Protein AF-A0A4Z1R5V5-F1 (afdb_monomer_lite)

Foldseek 3Di:
DDDDPPPPPPPPPPPDPDPVVLVVVLLVLLLVLLLLLLVLLVLLVVLLVCLVVVDPPDDSVVSLVSSVVSLVVSVVSLVVRDDDPLCVVLSVLSVQLSVLSVVLSVVSVVSDPVCSVVSLVSSVSSLVSSVVSCVSSVHPSDDCVPPPVCVPDPDPDDDPDDPPCPDD

pLDDT: mean 76.1, std 21.12, range [36.0, 96.25]

Organism: NCBI:txid1183413

Secondary structure (DSSP, 8-state):
-------------------HHHHHHHHHHHHHHHHHHHHHHHHHHHHHHHHHHT-TTS-HHHHHHHHHHHHHHHHHHHHTS---TTTHHHHHHHHHHHHHHHHHHHHHHHT-GGGHHHHHHHHHHHHHHHHHHHHHTTS-S---TTSS-TTT----------------

Radius of gyration: 21.52 Å; chains: 1; bounding box: 40×58×82 Å

Sequence (168 aa):
MTMPYGRVQRAYVCDEALDLDVYLTEISRLVSIVRRYGETLALLSFALMAFRSQSKRFSFAELLESATAISSACRSELSELKELVTTKHIRGHVSNIARPLAEARARFHRLDASAEKEILALLERAASELRLSSLLLQRPTFDTSACCAPAFFSSKEPPRGRILDLGT

Structure (mmCIF, N/CA/C/O backbone):
data_AF-A0A4Z1R5V5-F1
#
_entry.id   AF-A0A4Z1R5V5-F1
#
loop_
_atom_site.group_PDB
_atom_site.id
_atom_site.type_symbol
_atom_site.label_atom_id
_atom_site.label_alt_id
_atom_site.label_comp_id
_atom_site.label_asym_id
_atom_site.label_entity_id
_atom_site.label_seq_id
_atom_site.pdbx_PDB_ins_code
_atom_site.Cartn_x
_atom_site.Cartn_y
_atom_site.Cartn_z
_atom_site.occupancy
_atom_site.B_iso_or_equiv
_atom_site.auth_seq_id
_atom_site.auth_comp_id
_atom_site.auth_asym_id
_atom_site.auth_atom_id
_atom_site.pdbx_PDB_model_num
ATOM 1 N N . MET A 1 1 ? -5.316 20.156 -60.194 1.00 36.66 1 MET A N 1
ATOM 2 C CA . MET A 1 1 ? -5.440 20.341 -58.732 1.00 36.66 1 MET A CA 1
ATOM 3 C C . MET A 1 1 ? -5.155 19.005 -58.068 1.00 36.66 1 MET A C 1
ATOM 5 O O . MET A 1 1 ? -5.995 18.120 -58.111 1.00 36.66 1 MET A O 1
ATOM 9 N N . THR A 1 2 ? -3.946 18.829 -57.548 1.00 36.00 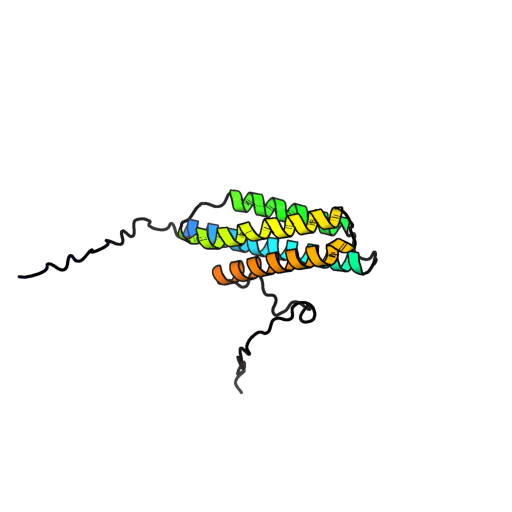2 THR A N 1
ATOM 10 C CA . THR A 1 2 ? -3.462 17.586 -56.932 1.00 36.00 2 THR A CA 1
ATOM 11 C C . THR A 1 2 ? -3.004 17.923 -55.517 1.00 36.00 2 THR A C 1
ATOM 13 O O . THR A 1 2 ? -2.054 18.678 -55.335 1.00 36.00 2 THR A O 1
ATOM 16 N N . MET A 1 3 ? -3.724 17.421 -54.514 1.00 36.34 3 MET A N 1
ATOM 17 C CA . MET A 1 3 ? -3.348 17.540 -53.101 1.00 36.34 3 MET A CA 1
ATOM 18 C C . MET A 1 3 ? -2.195 16.567 -52.805 1.00 36.34 3 MET A C 1
ATOM 20 O O . MET A 1 3 ? -2.347 15.376 -53.093 1.00 36.34 3 MET A O 1
ATOM 24 N N . PRO A 1 4 ? -1.066 16.997 -52.215 1.00 49.66 4 PRO A N 1
ATOM 25 C CA . PRO A 1 4 ? -0.074 16.060 -51.724 1.00 49.66 4 PRO A CA 1
ATOM 26 C C . PRO A 1 4 ? -0.522 15.544 -50.352 1.00 49.66 4 PRO A C 1
ATOM 28 O O . PRO A 1 4 ? -0.555 16.282 -49.368 1.00 49.66 4 PRO A O 1
ATOM 31 N N . TYR A 1 5 ? -0.850 14.255 -50.272 1.00 43.03 5 TYR A N 1
ATOM 32 C CA . TYR A 1 5 ? -0.914 13.550 -48.995 1.00 43.03 5 TYR A CA 1
ATOM 33 C C . TYR A 1 5 ? 0.508 13.450 -48.436 1.00 43.03 5 TYR A C 1
ATOM 35 O O . TYR A 1 5 ? 1.271 12.549 -48.788 1.00 43.03 5 TYR A O 1
ATOM 43 N N . GLY A 1 6 ? 0.875 14.402 -47.579 1.00 40.75 6 GLY A N 1
ATOM 44 C CA . GLY A 1 6 ? 2.074 14.314 -46.758 1.00 40.75 6 GLY A CA 1
ATOM 45 C C . GLY A 1 6 ? 1.960 13.100 -45.844 1.00 40.75 6 GLY A C 1
ATOM 46 O O . GLY A 1 6 ? 1.248 13.131 -44.841 1.00 40.75 6 GLY A O 1
ATOM 47 N N . ARG A 1 7 ? 2.653 12.011 -46.189 1.00 42.22 7 ARG A N 1
ATOM 48 C CA . ARG A 1 7 ? 2.911 10.927 -45.241 1.00 42.22 7 ARG A CA 1
ATOM 49 C C . ARG A 1 7 ? 3.800 11.504 -44.150 1.00 42.22 7 ARG A C 1
ATOM 51 O O . ARG A 1 7 ? 5.004 11.644 -44.341 1.00 42.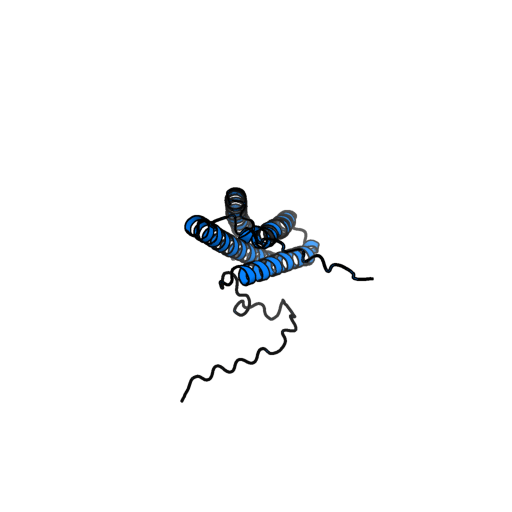22 7 ARG A O 1
ATOM 58 N N . VAL A 1 8 ? 3.212 11.827 -43.003 1.00 42.84 8 VAL A N 1
ATOM 59 C CA . VAL A 1 8 ? 3.976 12.004 -41.769 1.00 42.84 8 VAL A CA 1
ATOM 60 C C . VAL A 1 8 ? 4.448 10.614 -41.364 1.00 42.84 8 VAL A C 1
ATOM 62 O O . VAL A 1 8 ? 3.802 9.904 -40.597 1.00 42.84 8 VAL A O 1
ATOM 65 N N . GLN A 1 9 ? 5.563 10.192 -41.948 1.00 40.69 9 GLN A N 1
ATOM 66 C CA . GLN A 1 9 ? 6.318 9.047 -41.482 1.00 40.69 9 GLN A CA 1
ATOM 67 C C . GLN A 1 9 ? 6.933 9.474 -40.148 1.00 40.69 9 GLN A C 1
ATOM 69 O O . GLN A 1 9 ? 8.035 10.012 -40.099 1.00 40.69 9 GLN A O 1
ATOM 74 N N . ARG A 1 10 ? 6.171 9.324 -39.054 1.00 42.56 10 ARG A N 1
ATOM 75 C CA . ARG A 1 10 ? 6.744 9.363 -37.708 1.00 42.56 10 ARG A CA 1
ATOM 76 C C . ARG A 1 10 ? 7.723 8.203 -37.655 1.00 42.56 10 ARG A C 1
ATOM 78 O O . ARG A 1 10 ? 7.312 7.052 -37.527 1.00 42.56 10 ARG A O 1
ATOM 85 N N . ALA A 1 11 ? 9.001 8.511 -37.834 1.00 40.22 11 ALA A N 1
ATOM 86 C CA . ALA A 1 11 ? 10.070 7.614 -37.462 1.00 40.22 11 ALA A CA 1
ATOM 87 C C . ALA A 1 11 ? 9.852 7.285 -35.981 1.00 40.22 11 ALA A C 1
ATOM 89 O O . ALA A 1 11 ? 10.030 8.138 -35.113 1.00 40.22 11 ALA A O 1
ATOM 90 N N . TYR A 1 12 ? 9.373 6.074 -35.700 1.00 37.94 12 TYR A N 1
ATOM 91 C CA . TYR A 1 12 ? 9.537 5.480 -34.385 1.00 37.94 12 TYR A CA 1
ATOM 92 C C . TYR A 1 12 ? 11.034 5.232 -34.253 1.00 37.94 12 TYR A C 1
ATOM 94 O O . TYR A 1 12 ? 11.547 4.208 -34.697 1.00 37.94 12 TYR A O 1
ATOM 102 N N . VAL A 1 13 ? 11.748 6.230 -33.741 1.00 37.41 13 VAL A N 1
ATOM 103 C CA . VAL A 1 13 ? 13.119 6.030 -33.305 1.00 37.41 13 VAL A CA 1
ATOM 104 C C . VAL A 1 13 ? 13.008 5.181 -32.041 1.00 37.41 13 VAL A C 1
ATOM 106 O O . VAL A 1 13 ? 12.597 5.662 -30.987 1.00 37.41 13 VAL A O 1
ATOM 109 N N . CYS A 1 14 ? 13.263 3.881 -32.179 1.00 43.97 14 CYS A N 1
ATOM 110 C CA . CYS A 1 14 ? 13.544 2.987 -31.061 1.00 43.97 14 CYS A CA 1
ATOM 111 C C . CYS A 1 14 ? 14.910 3.384 -30.476 1.00 43.97 14 CYS A C 1
ATOM 113 O O . CYS A 1 14 ? 15.884 2.668 -30.668 1.00 43.97 14 CYS A O 1
ATOM 115 N N . ASP A 1 15 ? 14.997 4.552 -29.835 1.00 39.34 15 ASP A N 1
ATOM 116 C CA . ASP A 1 15 ? 16.277 5.124 -29.384 1.00 39.34 15 ASP A CA 1
ATOM 117 C C . ASP A 1 15 ? 16.633 4.819 -27.930 1.00 39.34 15 ASP A C 1
ATOM 119 O O . ASP A 1 15 ? 17.494 5.458 -27.338 1.00 39.34 15 ASP A O 1
ATOM 123 N N . GLU A 1 16 ? 16.026 3.793 -27.349 1.00 50.62 16 GLU A N 1
ATOM 124 C CA . GLU A 1 16 ? 16.530 3.218 -26.112 1.00 50.62 16 GLU A CA 1
ATOM 125 C C . GLU A 1 16 ? 16.576 1.712 -26.313 1.00 50.62 16 GLU A C 1
ATOM 127 O O . GLU A 1 16 ? 15.554 1.023 -26.275 1.00 50.62 16 GLU A O 1
ATOM 132 N N . ALA A 1 17 ? 17.780 1.189 -26.553 1.00 53.19 17 ALA A N 1
ATOM 133 C CA . ALA A 1 17 ? 18.073 -0.184 -26.190 1.00 53.19 17 ALA A CA 1
ATOM 134 C C . ALA A 1 17 ? 17.793 -0.281 -24.686 1.00 53.19 17 ALA A C 1
ATOM 136 O O . ALA A 1 17 ? 18.618 0.109 -23.863 1.00 53.19 17 ALA A O 1
ATOM 137 N N . LEU A 1 18 ? 16.566 -0.680 -24.344 1.00 62.50 18 LEU A N 1
ATOM 138 C CA . LEU A 1 18 ? 16.157 -0.924 -22.976 1.00 62.50 18 LEU A CA 1
ATOM 139 C C . LEU A 1 18 ? 17.159 -1.926 -22.416 1.00 62.50 18 LEU A C 1
ATOM 141 O O . LEU A 1 18 ? 17.207 -3.068 -22.876 1.00 62.50 18 LEU A O 1
ATOM 145 N N . ASP A 1 19 ? 17.967 -1.483 -21.460 1.00 79.75 19 ASP A N 1
ATOM 146 C CA . ASP A 1 19 ? 18.805 -2.383 -20.689 1.00 79.75 19 ASP A CA 1
ATOM 147 C C . ASP A 1 19 ? 17.857 -3.354 -19.975 1.00 79.75 19 ASP A C 1
ATOM 149 O O . ASP A 1 19 ? 17.133 -2.994 -19.038 1.00 79.75 19 ASP A O 1
ATOM 153 N N . LEU A 1 20 ? 17.777 -4.566 -20.528 1.00 80.69 20 LEU A N 1
ATOM 154 C CA . LEU A 1 20 ? 16.819 -5.578 -20.116 1.00 80.69 20 LEU A CA 1
ATOM 155 C C . LEU A 1 20 ? 17.053 -5.966 -18.655 1.00 80.69 20 LEU A C 1
ATOM 157 O O . LEU A 1 20 ? 16.083 -6.179 -17.929 1.00 80.69 20 LEU A O 1
ATOM 161 N N . ASP A 1 21 ? 18.308 -5.979 -18.207 1.00 86.12 21 ASP A N 1
ATOM 162 C CA . ASP A 1 21 ? 18.669 -6.313 -16.832 1.00 86.12 21 ASP A CA 1
ATOM 163 C C . ASP A 1 21 ? 18.206 -5.217 -15.872 1.00 86.12 21 ASP A C 1
ATOM 165 O O . ASP A 1 21 ? 17.617 -5.507 -14.823 1.00 86.12 21 ASP A O 1
ATOM 169 N N . VAL A 1 22 ? 18.374 -3.948 -16.255 1.00 87.50 22 VAL A N 1
ATOM 170 C CA . VAL A 1 22 ? 17.828 -2.815 -15.494 1.00 87.50 22 VAL A CA 1
ATOM 171 C C . VAL A 1 22 ? 16.303 -2.892 -15.436 1.00 87.50 22 VAL A C 1
ATOM 173 O O . VAL A 1 22 ? 15.729 -2.777 -14.354 1.00 87.50 22 VAL A O 1
ATOM 176 N N . TYR A 1 23 ? 15.631 -3.140 -16.560 1.00 86.12 23 TYR A N 1
ATOM 177 C CA . TYR A 1 23 ? 14.173 -3.262 -16.588 1.00 86.12 23 TYR A CA 1
ATOM 178 C C . TYR A 1 23 ? 13.663 -4.402 -15.695 1.00 86.12 23 TYR A C 1
ATOM 180 O O . TYR A 1 23 ? 12.766 -4.192 -14.874 1.00 86.12 23 TYR A O 1
ATOM 188 N N . LEU A 1 24 ? 14.241 -5.600 -15.812 1.00 88.31 24 LEU A N 1
ATOM 189 C CA . LEU A 1 24 ? 13.852 -6.762 -15.011 1.00 88.31 24 LEU A CA 1
ATOM 190 C C . LEU A 1 24 ? 14.110 -6.540 -13.516 1.00 88.31 24 LEU A C 1
ATOM 192 O O . LEU A 1 24 ? 13.298 -6.962 -12.684 1.00 88.31 24 LEU A O 1
ATOM 196 N N . THR A 1 25 ? 15.193 -5.839 -13.174 1.00 90.94 25 THR A N 1
ATOM 197 C CA . THR A 1 25 ? 15.503 -5.448 -11.793 1.00 90.94 25 THR A CA 1
ATOM 198 C C . THR A 1 25 ? 14.429 -4.514 -11.238 1.00 90.94 25 THR A C 1
ATOM 200 O O . THR A 1 25 ? 13.857 -4.788 -10.182 1.00 90.94 25 THR A O 1
ATOM 203 N N . GLU A 1 26 ? 14.078 -3.455 -11.967 1.00 91.00 26 GLU A N 1
ATOM 204 C CA . GLU A 1 26 ? 13.065 -2.486 -11.534 1.00 91.00 26 GLU A CA 1
ATOM 205 C C . GLU A 1 26 ? 11.668 -3.120 -11.418 1.00 91.00 26 GLU A C 1
ATOM 207 O O . GLU A 1 26 ? 10.946 -2.868 -10.451 1.00 91.00 26 GLU A O 1
ATOM 212 N N . ILE A 1 27 ? 11.299 -4.017 -12.341 1.00 91.25 27 ILE A N 1
ATOM 213 C CA . ILE A 1 27 ? 10.055 -4.797 -12.249 1.00 91.25 27 ILE A CA 1
ATOM 214 C C . ILE A 1 27 ? 10.053 -5.704 -11.015 1.00 91.25 27 ILE A C 1
ATOM 216 O O . ILE A 1 27 ? 9.046 -5.781 -10.309 1.00 91.25 27 ILE A O 1
ATOM 220 N N . SER A 1 28 ? 11.169 -6.370 -10.716 1.00 91.69 28 SER A N 1
ATOM 221 C CA . SER A 1 28 ? 11.278 -7.251 -9.547 1.00 91.69 28 SER A CA 1
ATOM 222 C C . SER A 1 28 ? 11.145 -6.475 -8.233 1.00 91.69 28 SER A C 1
ATOM 224 O O . SER A 1 28 ? 10.454 -6.923 -7.313 1.00 91.69 28 SER A O 1
ATOM 226 N N . ARG A 1 29 ? 11.728 -5.272 -8.161 1.00 94.81 29 ARG A N 1
ATOM 227 C CA . ARG A 1 29 ? 11.557 -4.359 -7.021 1.00 94.81 29 ARG A CA 1
ATOM 228 C C . ARG A 1 29 ? 10.105 -3.896 -6.888 1.00 94.81 29 ARG A C 1
ATOM 230 O O . ARG A 1 29 ? 9.533 -3.986 -5.805 1.00 94.81 29 ARG A O 1
ATOM 237 N N . LEU A 1 30 ? 9.449 -3.514 -7.988 1.00 93.69 30 LEU A N 1
ATOM 238 C CA . LEU A 1 30 ? 8.021 -3.163 -7.981 1.00 93.69 30 LEU A CA 1
ATOM 239 C C . LEU A 1 30 ? 7.133 -4.311 -7.488 1.00 93.69 30 LEU A C 1
ATOM 241 O O . LEU A 1 30 ? 6.238 -4.088 -6.675 1.00 93.69 30 LEU A O 1
ATOM 245 N N . VAL A 1 31 ? 7.404 -5.544 -7.922 1.00 93.75 31 VAL A N 1
ATOM 246 C CA . VAL A 1 31 ? 6.730 -6.754 -7.423 1.00 93.75 31 VAL A CA 1
ATOM 247 C C . VAL A 1 31 ? 6.892 -6.893 -5.907 1.00 93.75 31 VAL A C 1
ATOM 249 O O . VAL A 1 31 ? 5.910 -7.144 -5.206 1.00 93.75 31 VAL A O 1
ATOM 252 N N . SER A 1 32 ? 8.109 -6.701 -5.394 1.00 94.50 32 SER A N 1
ATOM 253 C CA . SER A 1 32 ? 8.404 -6.752 -3.958 1.00 94.50 32 SER A CA 1
ATOM 254 C C . SER A 1 32 ? 7.667 -5.662 -3.169 1.00 94.50 32 SER A C 1
ATOM 256 O O . SER A 1 32 ? 7.118 -5.925 -2.097 1.00 94.50 32 SER A O 1
ATOM 258 N N . ILE A 1 33 ? 7.617 -4.436 -3.697 1.00 95.81 33 ILE A N 1
ATOM 259 C CA . ILE A 1 33 ? 6.893 -3.314 -3.085 1.00 95.81 33 ILE A CA 1
ATOM 260 C C . ILE A 1 33 ? 5.387 -3.605 -3.031 1.00 95.81 33 ILE A C 1
ATOM 262 O O . ILE A 1 33 ? 4.768 -3.439 -1.983 1.00 95.81 33 ILE A O 1
ATOM 266 N N . VAL A 1 34 ? 4.791 -4.082 -4.131 1.00 94.94 34 VAL A N 1
ATOM 267 C CA . VAL A 1 34 ? 3.355 -4.408 -4.183 1.00 94.94 34 VAL A CA 1
ATOM 268 C C . VAL A 1 34 ? 2.993 -5.493 -3.168 1.00 94.94 34 VAL A C 1
ATOM 270 O O . VAL A 1 34 ? 1.995 -5.352 -2.464 1.00 94.94 34 VAL A O 1
ATOM 273 N N . ARG A 1 35 ? 3.821 -6.536 -3.029 1.00 94.19 35 ARG A N 1
ATOM 274 C CA . ARG A 1 35 ? 3.612 -7.592 -2.023 1.00 94.19 35 ARG A CA 1
ATOM 275 C C . ARG A 1 35 ? 3.617 -7.041 -0.598 1.00 94.19 35 ARG A C 1
ATOM 277 O O . ARG A 1 35 ? 2.669 -7.274 0.145 1.00 94.19 35 ARG A O 1
ATOM 284 N N . ARG A 1 36 ? 4.623 -6.238 -0.248 1.00 96.00 36 ARG A N 1
ATOM 285 C CA . ARG A 1 36 ? 4.739 -5.613 1.080 1.00 96.00 36 ARG A CA 1
ATOM 286 C C . ARG A 1 36 ? 3.625 -4.608 1.377 1.00 96.00 36 ARG A C 1
ATOM 288 O O . ARG A 1 36 ? 3.150 -4.513 2.510 1.00 96.00 36 ARG A O 1
ATOM 295 N N . TYR A 1 37 ? 3.137 -3.880 0.376 1.00 96.19 37 TYR A N 1
ATOM 296 C CA . TYR A 1 37 ? 1.925 -3.082 0.560 1.00 96.19 37 TYR A CA 1
ATOM 297 C C . TYR A 1 37 ? 0.677 -3.953 0.769 1.00 96.19 37 TYR A C 1
ATOM 299 O O . TYR A 1 37 ? -0.186 -3.576 1.560 1.00 96.19 37 TYR A O 1
ATOM 307 N N . GLY A 1 38 ? 0.595 -5.127 0.137 1.00 95.19 38 GLY A N 1
ATOM 308 C CA . GLY A 1 38 ? -0.426 -6.135 0.437 1.00 95.19 38 GLY A CA 1
ATOM 309 C C . GLY A 1 38 ? -0.363 -6.629 1.888 1.00 95.19 38 GLY A C 1
ATOM 310 O O . GLY A 1 38 ? -1.392 -6.695 2.556 1.00 95.19 38 GLY A O 1
ATOM 311 N N . GLU A 1 39 ? 0.837 -6.886 2.412 1.00 95.25 39 GLU A N 1
ATOM 312 C CA . GLU A 1 39 ? 1.049 -7.219 3.832 1.00 95.25 39 GLU A CA 1
ATOM 313 C C . GLU A 1 39 ? 0.598 -6.077 4.751 1.00 95.25 39 GLU A C 1
ATOM 315 O O . GLU A 1 39 ? -0.112 -6.299 5.730 1.00 95.25 39 GLU A O 1
ATOM 320 N N . THR A 1 40 ? 0.940 -4.835 4.401 1.00 96.25 40 THR A N 1
ATOM 321 C CA . THR A 1 40 ? 0.503 -3.643 5.142 1.00 96.25 40 THR A CA 1
ATOM 322 C C . THR A 1 40 ? -1.022 -3.538 5.179 1.00 96.25 40 THR A C 1
ATOM 324 O O . THR A 1 40 ? -1.595 -3.283 6.237 1.00 96.25 40 THR A O 1
ATOM 327 N N . LEU A 1 41 ? -1.691 -3.748 4.040 1.00 96.19 41 LEU A N 1
ATOM 328 C CA . LEU A 1 41 ? -3.149 -3.763 3.964 1.00 96.19 41 LEU A CA 1
ATOM 329 C C . LEU A 1 41 ? -3.728 -4.829 4.902 1.00 96.19 41 LEU A C 1
ATOM 331 O O . LEU A 1 41 ? -4.622 -4.516 5.683 1.00 96.19 41 LEU A O 1
ATOM 335 N N . ALA A 1 42 ? -3.188 -6.052 4.874 1.00 94.19 42 ALA A N 1
ATOM 336 C CA . ALA A 1 42 ? -3.640 -7.137 5.739 1.00 94.19 42 ALA A CA 1
ATOM 337 C C . ALA A 1 42 ? -3.494 -6.782 7.228 1.00 94.19 42 ALA A C 1
ATOM 339 O O . ALA A 1 42 ? -4.450 -6.937 7.987 1.00 94.19 42 ALA A O 1
ATOM 340 N N . LEU A 1 43 ? -2.345 -6.237 7.642 1.00 94.12 43 LEU A N 1
ATOM 341 C CA . LEU A 1 43 ? -2.112 -5.785 9.020 1.00 94.12 43 LEU A CA 1
ATOM 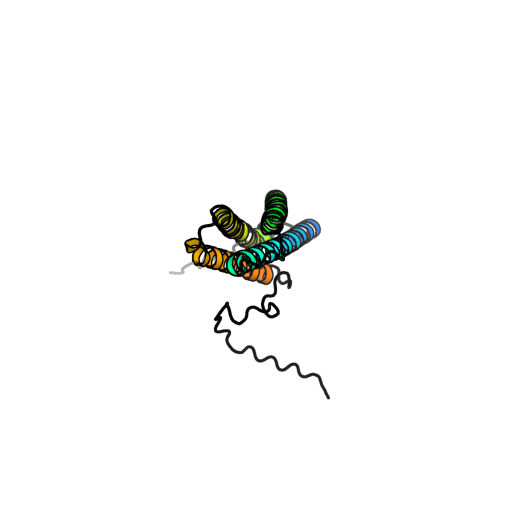342 C C . LEU A 1 43 ? -3.129 -4.726 9.461 1.00 94.12 43 LEU A C 1
ATOM 344 O O . LEU A 1 43 ? -3.677 -4.818 10.559 1.00 94.12 43 LEU A O 1
ATOM 348 N N . LEU A 1 44 ? -3.430 -3.748 8.602 1.00 93.12 44 LEU A N 1
ATOM 349 C CA . LEU A 1 44 ? -4.424 -2.715 8.900 1.00 93.12 44 LEU A CA 1
ATOM 350 C C . LEU A 1 44 ? -5.860 -3.264 8.910 1.00 93.12 44 LE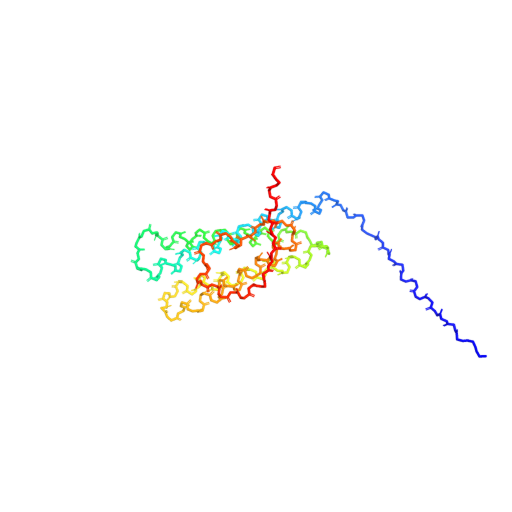U A C 1
ATOM 352 O O . LEU A 1 44 ? -6.675 -2.825 9.720 1.00 93.12 44 LEU A O 1
ATOM 356 N N . SER A 1 45 ? -6.177 -4.255 8.077 1.00 92.25 45 SER A N 1
ATOM 357 C CA . SER A 1 45 ? -7.453 -4.976 8.144 1.00 92.25 45 SER A CA 1
ATOM 358 C C . SER A 1 45 ? -7.585 -5.779 9.443 1.00 92.25 45 SER A C 1
ATOM 360 O O . SER A 1 45 ? -8.644 -5.751 10.072 1.00 92.25 45 SER A O 1
ATOM 362 N N . PHE A 1 46 ? -6.515 -6.439 9.902 1.00 90.88 46 PHE A N 1
ATOM 363 C CA . PHE A 1 46 ? -6.490 -7.088 11.217 1.00 90.88 46 PHE A CA 1
ATOM 364 C C . PHE A 1 46 ? -6.641 -6.073 12.352 1.00 90.88 46 PHE A C 1
ATOM 366 O O . PHE A 1 46 ? -7.401 -6.325 13.287 1.00 90.88 46 PHE A O 1
ATOM 373 N N . ALA A 1 47 ? -6.004 -4.905 12.244 1.00 90.06 47 ALA A N 1
ATOM 374 C CA . ALA A 1 47 ? -6.170 -3.820 13.205 1.00 90.06 47 ALA A CA 1
ATOM 375 C C . ALA A 1 47 ? -7.627 -3.329 13.259 1.00 90.06 47 ALA A C 1
ATOM 377 O O . ALA A 1 47 ? -8.156 -3.132 14.352 1.00 90.06 47 ALA A O 1
ATOM 378 N N . LEU A 1 48 ? -8.315 -3.223 12.113 1.00 89.44 48 LEU A N 1
ATOM 379 C CA . LEU A 1 48 ? -9.745 -2.892 12.057 1.00 89.44 48 LEU A CA 1
ATOM 380 C C . LEU A 1 48 ? -10.598 -3.932 12.791 1.00 89.44 48 LEU A C 1
ATOM 382 O O . LEU A 1 48 ? -11.478 -3.579 13.571 1.00 89.44 48 LEU A O 1
ATOM 386 N N . MET A 1 49 ? -10.328 -5.220 12.576 1.00 86.88 49 MET A N 1
ATOM 387 C CA . MET A 1 49 ? -11.053 -6.298 13.254 1.00 86.88 49 MET A CA 1
ATOM 388 C C . MET A 1 49 ? -10.785 -6.320 14.764 1.00 86.88 49 MET A C 1
ATOM 390 O O . MET A 1 49 ? -11.717 -6.502 15.552 1.00 86.88 49 MET A O 1
ATOM 394 N N . ALA A 1 50 ? -9.537 -6.102 15.186 1.00 84.44 50 ALA A N 1
ATOM 395 C CA . ALA A 1 50 ? -9.168 -5.998 16.597 1.00 84.44 50 ALA A CA 1
ATOM 396 C C . ALA A 1 50 ? -9.859 -4.800 17.270 1.00 84.44 50 ALA A C 1
ATOM 398 O O . ALA A 1 50 ? -10.425 -4.943 18.353 1.00 84.44 50 ALA A O 1
ATOM 399 N N . PHE A 1 51 ? -9.896 -3.653 16.585 1.00 81.12 51 PHE A N 1
ATOM 400 C CA . PHE A 1 51 ? -10.597 -2.452 17.035 1.00 81.12 51 PHE A CA 1
ATOM 401 C C . PHE A 1 51 ? -12.100 -2.706 17.245 1.00 81.12 51 PHE A C 1
ATOM 403 O O . PHE A 1 51 ? -12.644 -2.356 18.290 1.00 81.12 51 PHE A O 1
ATOM 410 N N . ARG A 1 52 ? -12.762 -3.393 16.303 1.00 81.31 52 ARG A N 1
ATOM 411 C CA . ARG A 1 52 ? -14.202 -3.714 16.382 1.00 81.31 52 ARG A CA 1
ATOM 412 C C . ARG A 1 52 ? -14.553 -4.724 17.469 1.00 81.31 52 ARG A C 1
ATOM 414 O O . ARG A 1 52 ? -15.602 -4.621 18.095 1.00 81.31 52 ARG A O 1
ATOM 421 N N . SER A 1 53 ? -13.714 -5.738 17.652 1.00 75.00 53 SER A N 1
ATOM 422 C CA . SER A 1 53 ? -14.030 -6.882 18.515 1.00 75.00 53 SER A CA 1
ATOM 423 C C . SER A 1 53 ? -13.725 -6.650 19.996 1.00 75.00 53 SER A C 1
ATOM 425 O O . SER A 1 53 ? -14.036 -7.525 20.801 1.00 75.00 53 SER A O 1
ATOM 427 N N . GLN A 1 54 ? -13.086 -5.526 20.362 1.00 65.69 54 GLN A N 1
ATOM 428 C CA . GLN A 1 54 ? -12.542 -5.267 21.712 1.00 65.69 54 GLN A CA 1
ATOM 429 C C . GLN A 1 54 ? -11.665 -6.427 22.245 1.00 65.69 54 GLN A C 1
ATOM 431 O O . GLN A 1 54 ? -11.394 -6.547 23.441 1.00 65.69 54 GLN A O 1
ATOM 436 N N . SER A 1 55 ? -11.222 -7.307 21.344 1.00 55.50 55 SER A N 1
ATOM 437 C CA . SER A 1 55 ? -10.541 -8.558 21.639 1.00 55.50 55 SER A CA 1
ATOM 438 C C . SER A 1 55 ? -9.049 -8.298 21.763 1.00 55.50 55 SER A C 1
ATOM 440 O O . SER A 1 55 ? -8.401 -7.845 20.823 1.00 55.50 55 SER A O 1
ATOM 442 N N . LYS A 1 56 ? -8.480 -8.639 22.922 1.00 52.25 56 LYS A N 1
ATOM 443 C CA . LYS A 1 56 ? -7.057 -8.445 23.244 1.00 52.25 56 LYS A CA 1
ATOM 444 C C . LYS A 1 56 ? -6.114 -9.489 22.622 1.00 52.25 56 LYS A C 1
ATOM 446 O O . LYS A 1 56 ? -4.967 -9.580 23.044 1.00 52.25 56 LYS A O 1
ATOM 451 N N . ARG A 1 57 ? -6.570 -10.326 21.678 1.00 55.66 57 ARG A N 1
ATOM 452 C CA . ARG A 1 57 ? -5.740 -11.430 21.143 1.00 55.66 57 ARG A CA 1
ATOM 453 C C . ARG A 1 57 ? -4.564 -10.971 20.276 1.00 55.66 57 ARG A C 1
ATOM 455 O O . ARG A 1 57 ? -3.615 -11.730 20.142 1.00 55.66 57 ARG A O 1
ATOM 462 N N . PHE A 1 58 ? -4.607 -9.752 19.741 1.00 59.34 58 PHE A N 1
ATOM 463 C CA . PHE A 1 58 ? -3.487 -9.127 19.040 1.00 59.34 58 PHE A CA 1
ATOM 464 C C . PHE A 1 58 ? -3.208 -7.760 19.655 1.00 59.34 58 PHE A C 1
ATOM 466 O O . PHE A 1 58 ? -4.146 -7.007 19.934 1.00 59.34 58 PHE A O 1
ATOM 473 N N . SER A 1 59 ? -1.933 -7.419 19.850 1.00 78.69 59 SER A N 1
ATOM 474 C CA . SER A 1 59 ? -1.563 -6.056 20.217 1.00 78.69 59 SER A CA 1
ATOM 475 C C . SER A 1 59 ? -1.838 -5.159 19.013 1.00 78.69 59 SER A C 1
ATOM 477 O O . SER A 1 59 ? -1.099 -5.140 18.031 1.00 78.69 59 SER A O 1
ATOM 479 N N . PHE A 1 60 ? -2.950 -4.428 19.067 1.00 85.44 60 PHE A N 1
ATOM 480 C CA . PHE A 1 60 ? -3.320 -3.434 18.059 1.00 85.44 60 PHE A CA 1
ATOM 481 C C . PHE A 1 60 ? -2.151 -2.485 17.744 1.00 85.44 60 PHE A C 1
ATOM 483 O O . PHE A 1 60 ? -1.922 -2.153 16.585 1.00 85.44 60 PHE A O 1
ATOM 490 N N . ALA A 1 61 ? -1.364 -2.118 18.761 1.00 86.31 61 ALA A N 1
ATOM 491 C CA . ALA A 1 61 ? -0.164 -1.305 18.600 1.00 86.31 61 ALA A CA 1
ATOM 492 C C . ALA A 1 61 ? 0.916 -1.994 17.743 1.00 86.31 61 ALA A C 1
ATOM 494 O O . ALA A 1 61 ? 1.432 -1.363 16.825 1.00 86.31 61 ALA A O 1
ATOM 495 N N . GLU A 1 62 ? 1.198 -3.283 17.969 1.00 89.75 62 GLU A N 1
ATOM 496 C CA . GLU A 1 62 ? 2.192 -4.045 17.188 1.00 89.75 62 GLU A CA 1
ATOM 497 C C . GLU A 1 62 ? 1.796 -4.156 15.708 1.00 89.75 62 GLU A C 1
ATOM 499 O O . GLU A 1 62 ? 2.650 -4.054 14.823 1.00 89.75 62 GLU A O 1
ATOM 504 N N . LEU A 1 63 ? 0.497 -4.311 15.418 1.00 91.50 63 LEU A N 1
ATOM 505 C CA . LEU A 1 63 ? -0.015 -4.329 14.043 1.00 91.50 63 LEU A CA 1
ATOM 506 C C . LEU A 1 63 ? 0.235 -2.989 13.336 1.00 91.50 63 LEU A C 1
ATOM 508 O O . LEU A 1 63 ? 0.697 -2.967 12.193 1.00 91.50 63 LEU A O 1
ATOM 512 N N . LEU A 1 64 ? -0.045 -1.867 14.010 1.00 91.69 64 LEU A N 1
ATOM 513 C CA . LEU A 1 64 ? 0.168 -0.529 13.448 1.00 91.69 64 LEU A CA 1
ATOM 514 C C . LEU A 1 64 ? 1.654 -0.186 13.293 1.00 91.69 64 LEU A C 1
ATOM 516 O O . LEU A 1 64 ? 2.036 0.449 12.305 1.00 91.69 64 LEU A O 1
ATOM 520 N N . GLU A 1 65 ? 2.492 -0.598 14.241 1.00 93.06 65 GLU A N 1
ATOM 521 C CA . GLU A 1 65 ? 3.941 -0.408 14.182 1.00 93.06 65 GLU A CA 1
ATOM 522 C C . GLU A 1 65 ? 4.549 -1.199 13.018 1.00 93.06 65 GLU A C 1
ATOM 524 O O . GLU A 1 65 ? 5.233 -0.622 12.169 1.00 93.06 65 GLU A O 1
ATOM 529 N N . SER A 1 66 ? 4.195 -2.480 12.894 1.00 93.81 66 SER A N 1
ATOM 530 C CA . SER A 1 66 ? 4.637 -3.339 11.789 1.00 93.81 66 SER A CA 1
ATOM 531 C C . SER A 1 66 ? 4.209 -2.771 10.434 1.00 93.81 66 SER A C 1
ATOM 533 O O . SER A 1 66 ? 5.028 -2.613 9.527 1.00 93.81 66 SER A O 1
ATOM 535 N N . ALA A 1 67 ? 2.943 -2.355 10.307 1.00 94.56 67 ALA A N 1
ATOM 536 C CA . ALA A 1 67 ? 2.440 -1.697 9.101 1.00 94.56 67 ALA A CA 1
ATOM 537 C C . ALA A 1 67 ? 3.215 -0.404 8.782 1.00 94.56 67 ALA A C 1
ATOM 539 O O . ALA A 1 67 ? 3.410 -0.048 7.616 1.00 94.56 67 ALA A O 1
ATOM 540 N N . THR A 1 68 ? 3.683 0.308 9.811 1.00 94.62 68 THR A N 1
ATOM 541 C CA . THR A 1 68 ? 4.479 1.528 9.659 1.00 94.62 68 THR A CA 1
ATOM 542 C C . THR A 1 68 ? 5.868 1.253 9.126 1.00 94.62 68 THR A C 1
ATOM 544 O O . THR A 1 68 ? 6.242 1.897 8.144 1.00 94.62 68 THR A O 1
ATOM 547 N N . ALA A 1 69 ? 6.573 0.288 9.712 1.00 95.69 69 ALA A N 1
ATOM 548 C CA . ALA A 1 69 ? 7.902 -0.117 9.275 1.00 95.69 69 ALA A CA 1
ATOM 549 C C . ALA A 1 69 ? 7.896 -0.605 7.817 1.00 95.69 69 ALA A C 1
ATOM 551 O O . ALA A 1 69 ? 8.715 -0.169 7.005 1.00 95.69 69 ALA A O 1
ATOM 552 N N . ILE A 1 70 ? 6.918 -1.439 7.446 1.00 95.56 70 ILE A N 1
ATOM 553 C CA . ILE A 1 70 ? 6.786 -1.934 6.069 1.00 95.56 70 ILE A CA 1
ATOM 554 C C . ILE A 1 70 ? 6.484 -0.776 5.109 1.00 95.56 70 ILE A C 1
ATOM 556 O O . ILE A 1 70 ? 7.136 -0.636 4.072 1.00 95.56 70 ILE A O 1
ATOM 560 N N . SER A 1 71 ? 5.542 0.105 5.466 1.00 94.00 71 SER A N 1
ATOM 561 C CA . SER A 1 71 ? 5.180 1.254 4.628 1.00 94.00 71 SER A CA 1
ATOM 562 C C . SER A 1 71 ? 6.338 2.230 4.420 1.00 94.00 71 SER A C 1
ATOM 564 O O . SER A 1 71 ? 6.461 2.800 3.337 1.00 94.00 71 SER A O 1
ATOM 566 N N . SER A 1 72 ? 7.156 2.497 5.445 1.00 94.19 72 SER A N 1
ATOM 567 C CA . SER A 1 72 ? 8.315 3.387 5.308 1.00 94.19 72 SER A CA 1
ATOM 568 C C . SER A 1 72 ? 9.390 2.771 4.423 1.00 94.19 72 SER A C 1
ATOM 570 O O . SER A 1 72 ? 9.887 3.464 3.537 1.00 94.19 72 SER A O 1
ATOM 572 N N . ALA A 1 73 ? 9.676 1.478 4.592 1.00 95.38 73 ALA A N 1
ATOM 573 C CA . ALA A 1 73 ? 10.605 0.753 3.730 1.00 95.38 73 ALA A CA 1
ATOM 574 C C . ALA A 1 73 ? 10.145 0.772 2.262 1.00 95.38 73 ALA A C 1
ATOM 576 O O . ALA A 1 73 ? 10.926 1.108 1.376 1.00 95.38 73 ALA A O 1
ATOM 577 N N . CYS A 1 74 ? 8.856 0.517 2.004 1.00 95.62 74 CYS A N 1
ATOM 578 C CA . CYS A 1 74 ? 8.295 0.564 0.651 1.00 95.62 74 CYS A CA 1
ATOM 579 C C . CYS A 1 74 ? 8.407 1.952 0.012 1.00 95.62 74 CYS A C 1
ATOM 581 O O . CYS A 1 74 ? 8.714 2.052 -1.172 1.00 95.62 74 CYS A O 1
ATOM 583 N N . ARG A 1 75 ? 8.166 3.029 0.774 1.00 93.94 75 ARG A N 1
ATOM 584 C CA . ARG A 1 75 ? 8.323 4.400 0.261 1.00 93.94 75 ARG A CA 1
ATOM 585 C C . ARG A 1 75 ? 9.778 4.732 -0.068 1.00 93.94 75 ARG A C 1
ATOM 587 O O . ARG A 1 75 ? 10.005 5.348 -1.105 1.00 93.94 75 ARG A O 1
ATOM 594 N N . SER A 1 76 ? 10.729 4.322 0.777 1.00 94.69 76 SER A N 1
ATOM 595 C CA . SER A 1 76 ? 12.164 4.500 0.502 1.00 94.69 76 SER A CA 1
ATOM 596 C C . SER A 1 76 ? 12.541 3.794 -0.795 1.00 94.69 76 SER A C 1
ATOM 598 O O . SER A 1 76 ? 13.001 4.427 -1.740 1.00 94.69 76 SER A O 1
ATOM 600 N N . GLU A 1 77 ? 12.212 2.508 -0.903 1.00 94.69 77 GLU A N 1
ATOM 601 C CA . GLU A 1 77 ? 12.567 1.713 -2.076 1.00 94.69 77 GLU A CA 1
ATOM 602 C C . GLU A 1 77 ? 11.899 2.224 -3.358 1.00 94.69 77 GLU A C 1
ATOM 604 O O . GLU A 1 77 ? 12.530 2.257 -4.409 1.00 94.69 77 GLU A O 1
ATOM 609 N N . LEU A 1 78 ? 10.646 2.687 -3.275 1.00 93.25 78 LEU A N 1
ATOM 610 C CA . LEU A 1 78 ? 9.931 3.299 -4.398 1.00 93.25 78 LEU A CA 1
ATOM 611 C C . LEU A 1 78 ? 10.598 4.598 -4.884 1.00 93.25 78 LEU A C 1
ATOM 613 O O . LEU A 1 78 ? 10.558 4.891 -6.083 1.00 93.25 78 LEU A O 1
ATOM 617 N N . SER A 1 79 ? 11.196 5.369 -3.970 1.00 92.81 79 SER A N 1
ATOM 618 C CA . SER A 1 79 ? 11.937 6.596 -4.294 1.00 92.81 79 SER A CA 1
ATOM 619 C C . SER A 1 79 ? 13.297 6.319 -4.942 1.00 92.81 79 SER A C 1
ATOM 621 O O . SER A 1 79 ? 13.777 7.127 -5.730 1.00 92.81 79 SER A O 1
ATOM 623 N N . GLU A 1 80 ? 13.872 5.146 -4.678 1.00 93.81 80 GLU A N 1
ATOM 624 C CA . GLU A 1 80 ? 15.143 4.676 -5.240 1.00 93.81 80 GLU A CA 1
ATOM 625 C C . GLU A 1 80 ? 14.980 3.951 -6.591 1.00 93.81 80 GLU A C 1
ATOM 627 O O . GLU A 1 80 ? 15.966 3.481 -7.166 1.00 93.81 80 GLU A O 1
ATOM 632 N N . LEU A 1 81 ? 13.749 3.785 -7.090 1.00 90.69 81 LEU A N 1
ATOM 633 C CA . LEU A 1 81 ? 13.507 3.192 -8.406 1.00 90.69 81 LEU A CA 1
ATOM 634 C C . LEU A 1 81 ? 13.915 4.149 -9.526 1.00 90.69 81 LEU A C 1
ATOM 636 O O . LEU A 1 81 ? 13.548 5.332 -9.529 1.00 90.69 81 LEU A O 1
ATOM 640 N N . LYS A 1 82 ? 14.569 3.603 -10.551 1.00 88.44 82 LYS A N 1
ATOM 641 C CA . LYS A 1 82 ? 14.900 4.341 -11.772 1.00 88.44 82 LYS A CA 1
ATOM 642 C C . LYS A 1 82 ? 13.623 4.715 -12.523 1.00 88.44 82 LYS A C 1
ATOM 644 O O . LYS A 1 82 ? 12.671 3.936 -12.635 1.00 88.44 82 LYS A O 1
ATOM 649 N N . GLU A 1 83 ? 13.571 5.943 -13.026 1.00 83.88 83 GLU A N 1
ATOM 650 C CA . GLU A 1 83 ? 12.458 6.414 -13.854 1.00 83.88 83 GLU A CA 1
ATOM 651 C C . GLU A 1 83 ? 12.571 5.847 -15.267 1.00 83.88 83 GLU A C 1
ATOM 653 O O . GLU A 1 83 ? 13.196 6.432 -16.143 1.00 83.88 83 GLU A O 1
ATOM 658 N N . LEU A 1 84 ? 11.955 4.684 -15.482 1.00 84.12 84 LEU A N 1
ATOM 659 C CA . LEU A 1 84 ? 11.798 4.098 -16.809 1.00 84.12 84 LEU A CA 1
ATOM 660 C C . LEU A 1 84 ? 10.430 4.482 -17.376 1.00 84.12 84 LEU A C 1
ATOM 662 O O . LEU A 1 84 ? 9.401 4.335 -16.707 1.00 84.12 84 LEU A O 1
ATOM 666 N N . VAL A 1 85 ? 10.390 4.915 -18.639 1.00 83.56 85 VAL A N 1
ATOM 667 C CA . VAL A 1 85 ? 9.131 5.244 -19.335 1.00 83.56 85 VAL A CA 1
ATOM 668 C C . VAL A 1 85 ? 8.170 4.049 -19.319 1.00 83.56 85 VAL A C 1
ATOM 670 O O . VAL A 1 85 ? 6.971 4.217 -19.093 1.00 83.56 85 VAL A O 1
ATOM 673 N N . THR A 1 86 ? 8.708 2.836 -19.464 1.00 80.44 86 THR A N 1
ATOM 674 C CA . THR A 1 86 ? 7.957 1.572 -19.469 1.00 80.44 86 THR A CA 1
ATOM 675 C C . THR A 1 86 ? 7.314 1.229 -18.122 1.00 80.44 86 THR A C 1
ATOM 677 O O . THR A 1 86 ? 6.286 0.556 -18.102 1.00 80.44 86 THR A O 1
ATOM 680 N N . THR A 1 87 ? 7.853 1.710 -16.995 1.00 83.75 87 THR A N 1
ATOM 681 C CA . THR A 1 87 ? 7.323 1.418 -15.646 1.00 83.75 87 THR A CA 1
ATOM 682 C C . THR A 1 87 ? 6.551 2.583 -15.029 1.00 83.75 87 THR A C 1
ATOM 684 O O . THR A 1 87 ? 5.886 2.401 -14.007 1.00 83.75 87 THR A O 1
ATOM 687 N N . LYS A 1 88 ? 6.563 3.766 -15.660 1.00 86.44 88 LYS A N 1
ATOM 688 C CA . LYS A 1 88 ? 5.926 4.996 -15.159 1.00 86.44 88 LYS A CA 1
ATOM 689 C C . LYS A 1 88 ? 4.459 4.807 -14.765 1.00 86.44 88 LYS A C 1
ATOM 691 O O . LYS A 1 88 ? 4.040 5.276 -13.710 1.00 86.44 88 LYS A O 1
ATOM 696 N N . HIS A 1 89 ? 3.686 4.096 -15.586 1.00 86.56 89 HIS A N 1
ATOM 697 C CA . HIS A 1 89 ? 2.266 3.857 -15.319 1.00 86.56 89 HIS A CA 1
ATOM 698 C C . HIS A 1 89 ? 2.050 3.008 -14.054 1.00 86.56 89 HIS A C 1
ATOM 700 O O . HIS A 1 89 ? 1.275 3.386 -13.178 1.00 86.56 89 HIS A O 1
ATOM 706 N N . ILE A 1 90 ? 2.800 1.910 -13.912 1.00 88.81 90 ILE A N 1
ATOM 707 C CA . ILE A 1 90 ? 2.736 1.024 -12.740 1.00 88.81 90 ILE A CA 1
ATOM 708 C C . ILE A 1 90 ? 3.195 1.768 -11.485 1.00 88.81 90 ILE A C 1
ATOM 710 O O . ILE A 1 90 ? 2.529 1.710 -10.456 1.00 88.81 90 ILE A O 1
ATOM 714 N N . ARG A 1 91 ? 4.292 2.531 -11.577 1.00 90.38 91 ARG A N 1
ATOM 715 C CA . ARG A 1 91 ? 4.796 3.370 -10.477 1.00 90.38 91 ARG A CA 1
ATOM 716 C C . ARG A 1 91 ? 3.763 4.384 -9.988 1.00 90.38 91 ARG A C 1
ATOM 718 O O . ARG A 1 91 ? 3.718 4.653 -8.788 1.00 90.38 91 ARG A O 1
ATOM 725 N N . GLY A 1 92 ? 2.930 4.915 -10.885 1.00 89.00 92 GLY A N 1
ATOM 726 C CA . GLY A 1 92 ? 1.812 5.789 -10.530 1.00 89.00 92 GLY A CA 1
ATOM 727 C C . GLY A 1 92 ? 0.814 5.096 -9.601 1.00 89.00 92 GLY A C 1
ATOM 728 O O . GLY A 1 92 ? 0.534 5.601 -8.515 1.00 89.00 92 GLY A O 1
ATOM 729 N N . HIS A 1 93 ? 0.351 3.902 -9.975 1.00 91.75 93 HIS A N 1
ATOM 730 C CA . HIS A 1 93 ? -0.547 3.103 -9.134 1.00 91.75 93 HIS A CA 1
ATOM 731 C C . HIS A 1 93 ? 0.105 2.696 -7.810 1.00 91.75 93 HIS A C 1
ATOM 733 O O . HIS A 1 93 ? -0.490 2.876 -6.750 1.00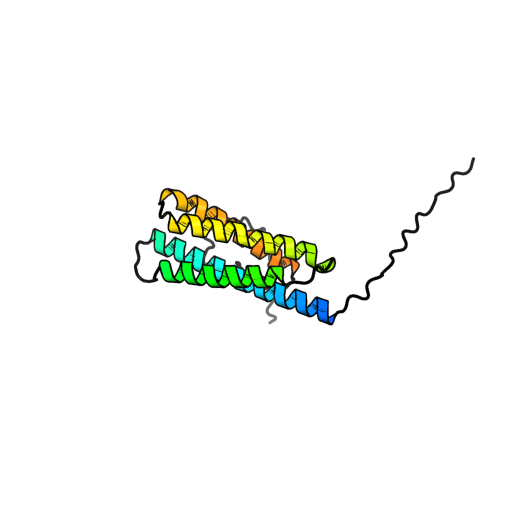 91.75 93 HIS A O 1
ATOM 739 N N . VAL A 1 94 ? 1.365 2.249 -7.838 1.00 91.31 94 VAL A N 1
ATOM 740 C CA . VAL A 1 94 ? 2.092 1.862 -6.618 1.00 91.31 94 VAL A CA 1
ATOM 741 C C . VAL A 1 94 ? 2.250 3.042 -5.651 1.00 91.31 94 VAL A C 1
ATOM 743 O O . VAL A 1 94 ? 2.054 2.889 -4.445 1.00 91.31 94 VAL A O 1
ATOM 746 N N . SER A 1 95 ? 2.527 4.241 -6.168 1.00 92.81 95 SER A N 1
ATOM 747 C CA . SER A 1 95 ? 2.578 5.475 -5.369 1.00 92.81 95 SER A CA 1
ATOM 748 C C . SER A 1 95 ? 1.227 5.820 -4.735 1.00 92.81 95 SER A C 1
ATOM 750 O O . SER A 1 95 ? 1.175 6.306 -3.603 1.00 92.81 95 SER A O 1
ATOM 752 N N . ASN A 1 96 ? 0.124 5.527 -5.428 1.00 94.00 96 ASN A N 1
ATOM 753 C CA . ASN A 1 96 ? -1.229 5.813 -4.951 1.00 94.00 96 ASN A CA 1
ATOM 754 C C . ASN A 1 96 ? -1.687 4.900 -3.804 1.00 94.00 96 ASN A C 1
ATOM 756 O O . ASN A 1 96 ? -2.635 5.262 -3.105 1.00 94.00 96 ASN A O 1
ATOM 760 N N . ILE A 1 97 ? -1.007 3.775 -3.557 1.00 94.44 97 ILE A N 1
ATOM 761 C CA . ILE A 1 97 ? -1.305 2.867 -2.437 1.00 94.44 97 ILE A CA 1
ATOM 762 C C . ILE A 1 97 ? -0.915 3.491 -1.087 1.00 94.44 97 ILE A C 1
ATOM 764 O O . ILE A 1 97 ? -1.621 3.334 -0.090 1.00 94.44 97 ILE A O 1
ATOM 768 N N . ALA A 1 98 ? 0.203 4.222 -1.039 1.00 93.25 98 ALA A N 1
ATOM 769 C CA . ALA A 1 98 ? 0.808 4.665 0.217 1.00 93.25 98 ALA A CA 1
ATOM 770 C C . ALA A 1 98 ? -0.081 5.636 1.008 1.00 93.25 98 ALA A C 1
ATOM 772 O O . ALA A 1 98 ? -0.156 5.557 2.237 1.00 93.25 98 ALA A O 1
ATOM 773 N N . ARG A 1 99 ? -0.754 6.559 0.310 1.00 94.44 99 ARG A N 1
ATOM 774 C CA . ARG A 1 99 ? -1.561 7.607 0.948 1.00 94.44 99 ARG A CA 1
ATOM 775 C C . ARG A 1 99 ? -2.780 7.033 1.688 1.00 94.44 99 ARG A C 1
ATOM 777 O O . ARG A 1 99 ? -2.882 7.302 2.883 1.00 94.44 99 ARG A O 1
ATOM 784 N N . PRO A 1 100 ? -3.665 6.226 1.066 1.00 95.56 100 PRO A N 1
ATOM 785 C CA . PRO A 1 1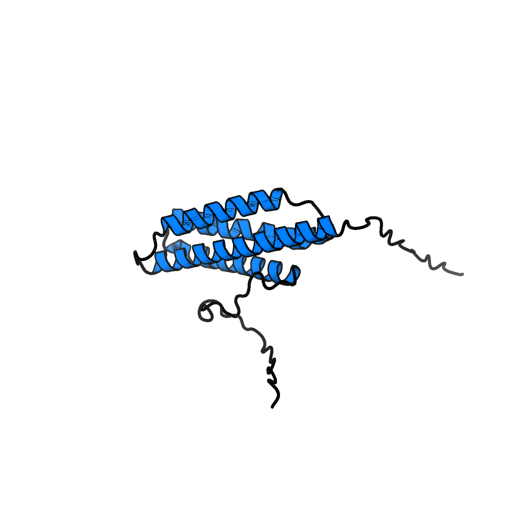00 ? -4.801 5.645 1.780 1.00 95.56 100 PRO A CA 1
ATOM 786 C C . PRO A 1 100 ? -4.387 4.795 2.990 1.00 95.56 100 PRO A C 1
ATOM 788 O O . PRO A 1 100 ? -5.006 4.910 4.044 1.00 95.56 100 PRO A O 1
ATOM 791 N N . LEU A 1 101 ? -3.302 4.013 2.890 1.00 95.25 101 LEU A N 1
ATOM 792 C CA . LEU A 1 101 ? -2.786 3.228 4.022 1.00 95.25 101 LEU A CA 1
ATOM 793 C C . LEU A 1 101 ? -2.298 4.124 5.175 1.00 95.25 101 LEU A C 1
ATOM 795 O O . LEU A 1 101 ? -2.597 3.865 6.342 1.00 95.25 101 LEU A O 1
ATOM 799 N N . ALA A 1 102 ? -1.576 5.205 4.864 1.00 94.06 102 ALA A N 1
ATOM 800 C CA . ALA A 1 102 ? -1.108 6.158 5.870 1.00 94.06 102 ALA A CA 1
ATOM 801 C C . ALA A 1 102 ? -2.268 6.908 6.546 1.00 94.06 102 ALA A C 1
ATOM 803 O O . ALA A 1 102 ? -2.252 7.098 7.763 1.00 94.06 102 ALA A O 1
ATOM 804 N N . GLU A 1 103 ? -3.282 7.303 5.775 1.00 94.50 103 GLU A N 1
ATOM 805 C CA . GLU A 1 103 ? -4.486 7.957 6.290 1.00 94.50 103 GLU A CA 1
ATOM 806 C C . GLU A 1 103 ? -5.329 7.019 7.165 1.00 94.50 103 GLU A C 1
ATOM 808 O O . GLU A 1 103 ? -5.815 7.442 8.216 1.00 94.50 103 GLU A O 1
ATOM 813 N N . ALA A 1 104 ? -5.477 5.748 6.776 1.00 93.19 104 ALA A N 1
ATOM 814 C CA . ALA A 1 104 ? -6.151 4.734 7.586 1.00 93.19 104 ALA A CA 1
ATOM 815 C C . ALA A 1 104 ? -5.450 4.563 8.942 1.00 93.19 104 ALA A C 1
ATOM 817 O O . ALA A 1 104 ? -6.092 4.609 9.992 1.00 93.19 104 ALA A O 1
ATOM 818 N N . ARG A 1 105 ? -4.114 4.474 8.942 1.00 92.25 105 ARG A N 1
ATOM 819 C CA . ARG A 1 105 ? -3.317 4.424 10.176 1.00 92.25 105 ARG A CA 1
ATOM 820 C C . ARG A 1 105 ? -3.488 5.667 11.047 1.00 92.25 105 ARG A C 1
ATOM 822 O O . ARG A 1 105 ? -3.657 5.549 12.257 1.00 92.25 105 ARG A O 1
ATOM 829 N N . ALA A 1 106 ? -3.444 6.860 10.459 1.00 91.56 106 ALA A N 1
ATOM 830 C CA . ALA A 1 106 ? -3.625 8.095 11.219 1.00 91.56 106 ALA A CA 1
ATOM 831 C C . ALA A 1 106 ? -4.991 8.131 11.927 1.00 91.56 106 ALA A C 1
ATOM 833 O O . ALA A 1 106 ? -5.083 8.599 13.061 1.00 91.56 106 ALA A O 1
ATOM 834 N N . ARG A 1 107 ? -6.036 7.590 11.289 1.00 91.19 107 ARG A N 1
ATOM 835 C CA . ARG A 1 107 ? -7.366 7.444 11.895 1.00 91.19 107 ARG A CA 1
ATOM 836 C C . ARG A 1 107 ? -7.390 6.414 13.021 1.00 91.19 107 ARG A C 1
ATOM 838 O O . ARG A 1 107 ? -7.973 6.700 14.061 1.00 91.19 107 ARG A O 1
ATOM 845 N N . PHE A 1 108 ? -6.692 5.287 12.876 1.00 88.88 108 PHE A N 1
ATOM 846 C CA . PHE A 1 108 ? -6.535 4.322 13.968 1.00 88.88 108 PHE A CA 1
ATOM 847 C C . PHE A 1 108 ? -5.937 4.948 15.236 1.00 88.88 108 PHE A C 1
ATOM 849 O O . PHE A 1 108 ? -6.439 4.697 16.326 1.00 88.88 108 PHE A O 1
ATOM 856 N N . HIS A 1 109 ? -4.925 5.814 15.114 1.00 84.44 109 HIS A N 1
ATOM 857 C CA . HIS A 1 109 ? -4.337 6.500 16.275 1.00 84.44 109 HIS A CA 1
ATOM 858 C C . HIS A 1 109 ? -5.279 7.496 16.958 1.00 84.44 109 HIS A C 1
ATOM 860 O O . HIS A 1 109 ? -5.105 7.783 18.138 1.00 84.44 109 HIS A O 1
ATOM 866 N N . ARG A 1 110 ? -6.270 8.023 16.233 1.00 84.88 110 ARG A N 1
ATOM 867 C CA . ARG A 1 110 ? -7.281 8.922 16.805 1.00 84.88 110 ARG A CA 1
ATOM 868 C C . ARG A 1 110 ? -8.366 8.169 17.581 1.00 84.88 110 ARG A C 1
ATOM 870 O O . ARG A 1 110 ? -9.122 8.823 18.286 1.00 84.88 110 ARG A O 1
ATOM 877 N N . LEU A 1 111 ? -8.417 6.832 17.473 1.00 71.19 111 LEU A N 1
ATOM 878 C CA . LEU A 1 111 ? -9.344 5.932 18.181 1.00 71.19 111 LEU A CA 1
ATOM 879 C C . LEU A 1 111 ? -10.811 6.394 18.145 1.00 71.19 111 LEU A C 1
ATOM 881 O O . LEU A 1 111 ? -11.574 6.169 19.082 1.00 71.19 111 LEU A O 1
ATOM 885 N N . ASP A 1 112 ? -11.214 7.032 17.052 1.00 70.56 112 ASP A N 1
ATOM 886 C CA . ASP A 1 112 ? -12.578 7.506 16.878 1.00 70.56 112 ASP A CA 1
ATOM 887 C C . ASP A 1 112 ? -13.433 6.378 16.290 1.00 70.56 112 ASP A C 1
ATOM 889 O O . ASP A 1 112 ? -13.210 5.936 15.162 1.00 70.56 112 ASP A O 1
ATOM 893 N N . ALA A 1 113 ? -14.417 5.897 17.051 1.00 65.50 113 ALA A N 1
ATOM 894 C CA . ALA A 1 113 ? -15.326 4.844 16.602 1.00 65.50 113 ALA A CA 1
ATOM 895 C C . ALA A 1 113 ? -16.133 5.252 15.355 1.00 65.50 113 ALA A C 1
ATOM 897 O O . ALA A 1 113 ? -16.516 4.394 14.559 1.00 65.50 113 ALA A O 1
ATOM 898 N N . SER A 1 114 ? -16.350 6.555 15.134 1.00 72.75 114 SER A N 1
ATOM 899 C CA . SER A 1 114 ? -17.007 7.054 13.922 1.00 72.75 114 SER A CA 1
ATOM 900 C C . SER A 1 114 ? -16.123 6.936 12.670 1.00 72.75 114 SER A C 1
ATOM 902 O O . SER A 1 114 ? -16.640 6.887 11.551 1.00 72.75 114 SER A O 1
ATOM 904 N N . ALA A 1 115 ? -14.805 6.779 12.846 1.00 81.06 115 ALA A N 1
ATOM 905 C CA . ALA A 1 115 ? -13.845 6.653 11.757 1.00 81.06 115 ALA A CA 1
ATOM 906 C C . ALA A 1 115 ? -13.819 5.256 11.115 1.00 81.06 115 ALA A C 1
ATOM 908 O O . ALA A 1 115 ? -13.150 5.088 10.098 1.00 81.06 115 ALA A O 1
ATOM 909 N N . GLU A 1 116 ? -14.541 4.257 11.645 1.00 86.12 116 GLU A N 1
ATOM 910 C CA . GLU A 1 116 ? -14.524 2.881 11.119 1.00 86.12 116 GLU A CA 1
ATOM 911 C C . GLU A 1 116 ? -14.867 2.829 9.621 1.00 86.12 116 GLU A C 1
ATOM 913 O O . GLU A 1 116 ? -14.146 2.214 8.835 1.00 86.12 116 GLU A O 1
ATOM 918 N N . LYS A 1 117 ? -15.937 3.521 9.209 1.00 88.12 117 LYS A N 1
ATOM 919 C CA . LYS A 1 117 ? -16.366 3.569 7.801 1.00 88.12 117 LYS A CA 1
ATOM 920 C C . LYS A 1 117 ? -15.322 4.228 6.906 1.00 88.12 117 LYS A C 1
ATOM 922 O O . LYS A 1 117 ? -15.094 3.775 5.788 1.00 88.12 117 LYS A O 1
ATOM 927 N N . GLU A 1 118 ? -14.685 5.287 7.397 1.00 91.56 118 GLU A N 1
ATOM 928 C CA . GLU A 1 118 ? -13.640 5.989 6.653 1.00 91.56 118 GLU A CA 1
ATOM 929 C C . GLU A 1 118 ? -12.381 5.136 6.524 1.00 91.56 118 GLU A C 1
ATOM 931 O O . GLU A 1 118 ? -11.793 5.070 5.448 1.00 91.56 118 GLU A O 1
ATOM 936 N N . ILE A 1 119 ? -11.985 4.449 7.600 1.00 91.56 119 ILE A N 1
ATOM 937 C CA . ILE A 1 119 ? -10.871 3.503 7.588 1.00 91.56 119 ILE A CA 1
ATOM 938 C C . ILE A 1 119 ? -11.148 2.411 6.562 1.00 91.56 119 ILE A C 1
ATOM 940 O O . ILE A 1 119 ? -10.299 2.180 5.706 1.00 91.56 119 ILE A O 1
ATOM 944 N N . LEU A 1 120 ? -12.333 1.795 6.598 1.00 91.69 120 LEU A N 1
ATOM 945 C CA . LEU A 1 120 ? -12.707 0.771 5.629 1.00 91.69 120 LEU A CA 1
ATOM 946 C C . LEU A 1 120 ? -12.558 1.301 4.199 1.00 91.69 120 LEU A C 1
ATOM 948 O O . LEU A 1 120 ? -11.787 0.719 3.444 1.00 91.69 120 LEU A O 1
ATOM 952 N N . ALA A 1 121 ? -13.171 2.445 3.871 1.00 92.62 121 ALA A N 1
ATOM 953 C CA . ALA A 1 121 ? -13.102 3.063 2.542 1.00 92.62 121 ALA A CA 1
ATOM 954 C C . ALA A 1 121 ? -11.658 3.309 2.051 1.00 92.62 121 ALA A C 1
ATOM 956 O O . ALA A 1 121 ? -11.345 3.124 0.872 1.00 92.62 121 ALA A O 1
ATOM 957 N N . LEU A 1 122 ? -10.748 3.703 2.946 1.00 95.25 122 LEU A N 1
ATOM 958 C CA . LEU A 1 122 ? -9.330 3.881 2.616 1.00 95.25 122 LEU A CA 1
ATOM 959 C C . LEU A 1 122 ? -8.637 2.551 2.321 1.00 95.25 122 LEU A C 1
ATOM 961 O O . LEU A 1 122 ? -7.834 2.479 1.388 1.00 95.25 122 LEU A O 1
ATOM 965 N N . LEU A 1 123 ? -8.951 1.506 3.091 1.00 95.06 123 LEU A N 1
ATOM 966 C CA . LEU A 1 123 ? -8.432 0.162 2.851 1.00 95.06 123 LEU A CA 1
ATOM 967 C C . LEU A 1 123 ? -8.957 -0.397 1.519 1.00 95.06 123 LEU A C 1
ATOM 969 O O . LEU A 1 123 ? -8.170 -0.969 0.769 1.00 95.06 123 LEU A O 1
ATOM 973 N N . GLU A 1 124 ? -10.224 -0.164 1.153 1.00 93.25 124 GLU A N 1
ATOM 974 C CA . GLU A 1 124 ? -10.760 -0.586 -0.157 1.00 93.25 124 GLU A CA 1
ATOM 975 C C . GLU A 1 124 ? -10.063 0.139 -1.314 1.00 93.25 124 GLU A C 1
ATOM 977 O O . GLU A 1 124 ? -9.747 -0.458 -2.350 1.00 93.25 124 GLU A O 1
ATOM 982 N N . ARG A 1 125 ? -9.775 1.433 -1.134 1.00 94.94 125 ARG A N 1
ATOM 983 C CA . ARG A 1 125 ? -9.026 2.219 -2.117 1.00 94.94 125 ARG A CA 1
ATOM 984 C C . ARG A 1 125 ? -7.605 1.687 -2.290 1.00 94.94 125 ARG A C 1
ATOM 986 O O . ARG A 1 125 ? -7.165 1.512 -3.423 1.00 94.94 125 ARG A O 1
ATOM 993 N N . ALA A 1 126 ? -6.905 1.396 -1.193 1.00 94.94 126 ALA A N 1
ATOM 994 C CA . ALA A 1 126 ? -5.580 0.779 -1.248 1.00 94.94 126 ALA A CA 1
ATOM 995 C C . ALA A 1 126 ? -5.623 -0.603 -1.918 1.00 94.94 126 ALA A C 1
ATOM 997 O O . ALA A 1 126 ? -4.788 -0.892 -2.772 1.00 94.94 126 ALA A O 1
ATOM 998 N N . ALA A 1 127 ? -6.619 -1.430 -1.587 1.00 94.44 127 ALA A N 1
ATOM 999 C CA . ALA A 1 127 ? -6.826 -2.740 -2.200 1.00 94.44 127 ALA A CA 1
ATOM 1000 C C . ALA A 1 127 ? -7.072 -2.643 -3.715 1.00 94.44 127 ALA A C 1
ATOM 1002 O O . ALA A 1 127 ? -6.556 -3.453 -4.484 1.00 94.44 127 ALA A O 1
ATOM 1003 N N . SER A 1 128 ? -7.818 -1.628 -4.157 1.00 91.94 128 SER A N 1
ATOM 1004 C CA . SER A 1 128 ? -8.080 -1.379 -5.579 1.00 91.94 128 SER A CA 1
ATOM 1005 C C . SER A 1 128 ? -6.798 -1.022 -6.335 1.00 91.94 128 SER A C 1
ATOM 1007 O O . SER A 1 128 ? -6.513 -1.613 -7.376 1.00 91.94 128 SER A O 1
ATOM 1009 N N . GLU A 1 129 ? -5.982 -0.115 -5.791 1.00 93.31 129 GLU A N 1
ATOM 1010 C CA . GLU A 1 129 ? -4.683 0.245 -6.381 1.00 93.31 129 GLU A CA 1
ATOM 1011 C C . GLU A 1 129 ? -3.698 -0.936 -6.372 1.00 93.31 129 GLU A C 1
ATOM 1013 O O . GLU A 1 129 ? -2.965 -1.142 -7.341 1.00 93.31 129 GLU A O 1
ATOM 1018 N N . LEU A 1 130 ? -3.714 -1.767 -5.324 1.00 92.00 130 LEU A N 1
ATOM 1019 C CA . LEU A 1 130 ? -2.941 -3.011 -5.255 1.00 92.00 130 LEU A CA 1
ATOM 1020 C C . LEU A 1 130 ? -3.353 -4.007 -6.345 1.00 92.00 130 LEU A C 1
ATOM 1022 O O . LEU A 1 130 ? -2.488 -4.563 -7.024 1.00 92.00 130 LEU A O 1
ATOM 1026 N N . ARG A 1 131 ? -4.661 -4.195 -6.560 1.00 88.50 131 ARG A N 1
ATOM 1027 C CA . ARG A 1 131 ? -5.196 -5.065 -7.619 1.00 88.50 131 ARG A CA 1
ATOM 1028 C C . ARG A 1 131 ? -4.779 -4.571 -9.003 1.00 88.50 131 ARG A C 1
ATOM 1030 O O . ARG A 1 131 ? -4.315 -5.368 -9.816 1.00 88.50 131 ARG A O 1
ATOM 1037 N N . LEU A 1 132 ? -4.899 -3.267 -9.263 1.00 87.56 132 LEU A N 1
ATOM 1038 C CA . LEU A 1 132 ? -4.468 -2.662 -10.527 1.00 87.56 132 LEU A CA 1
ATOM 1039 C C . LEU A 1 132 ? -2.955 -2.812 -10.735 1.00 87.56 132 LEU A C 1
ATOM 1041 O O . LEU A 1 132 ? -2.523 -3.238 -11.804 1.00 87.56 132 LEU A O 1
ATOM 1045 N N . SER A 1 133 ? -2.155 -2.551 -9.700 1.00 87.75 133 SER A N 1
ATOM 1046 C CA . SER A 1 133 ? -0.697 -2.708 -9.745 1.00 87.75 133 SER A CA 1
ATOM 1047 C C . SER A 1 133 ? -0.288 -4.159 -10.025 1.00 87.75 133 SER A C 1
ATOM 1049 O O . SER A 1 133 ? 0.565 -4.401 -10.876 1.00 87.75 133 SER A O 1
ATOM 1051 N N . SER A 1 134 ? -0.920 -5.136 -9.362 1.00 85.75 134 SER A N 1
ATOM 1052 C CA . SER A 1 134 ? -0.671 -6.568 -9.590 1.00 85.75 134 SER A CA 1
ATOM 1053 C C . SER A 1 134 ? -1.041 -6.996 -11.011 1.00 85.75 134 SER A C 1
ATOM 1055 O O . SER A 1 134 ? -0.273 -7.715 -11.652 1.00 85.75 134 SER A O 1
ATOM 1057 N N . LEU A 1 135 ? -2.181 -6.521 -11.528 1.00 84.88 135 LEU A N 1
ATOM 1058 C CA . LEU A 1 135 ? -2.622 -6.808 -12.893 1.00 84.88 135 LEU A CA 1
ATOM 1059 C C . LEU A 1 135 ? -1.633 -6.261 -13.928 1.00 84.88 135 LEU A C 1
ATOM 1061 O O . LEU A 1 135 ? -1.255 -6.977 -14.853 1.00 84.88 135 LEU A O 1
ATOM 1065 N N . LEU A 1 136 ? -1.194 -5.010 -13.765 1.00 82.00 136 LEU A N 1
ATOM 1066 C CA . LEU A 1 136 ? -0.262 -4.372 -14.695 1.00 82.00 136 LEU A CA 1
ATOM 1067 C C . LEU A 1 136 ? 1.131 -5.011 -14.660 1.00 82.00 136 LEU A C 1
ATOM 1069 O O . LEU A 1 136 ? 1.791 -5.087 -15.693 1.00 82.00 136 LEU A O 1
ATOM 1073 N N . LEU A 1 137 ? 1.558 -5.516 -13.500 1.00 84.56 137 LEU A N 1
ATOM 1074 C CA . LEU A 1 137 ? 2.787 -6.299 -13.373 1.00 84.56 137 LEU A CA 1
ATOM 1075 C C . LEU A 1 137 ? 2.672 -7.698 -14.002 1.00 84.56 137 LEU A C 1
ATOM 1077 O O . LEU A 1 137 ? 3.688 -8.379 -14.116 1.00 84.56 137 LEU A O 1
ATOM 1081 N N . GLN A 1 138 ? 1.467 -8.138 -14.396 1.00 77.25 138 GLN A N 1
ATOM 1082 C CA . GLN A 1 138 ? 1.172 -9.481 -14.925 1.00 77.25 138 GLN A CA 1
ATOM 1083 C C . GLN A 1 138 ? 1.691 -10.612 -14.023 1.00 77.25 138 GLN A C 1
ATOM 1085 O O . GLN A 1 138 ? 2.046 -11.702 -14.473 1.00 77.25 138 GLN A O 1
ATOM 1090 N N . ARG A 1 139 ? 1.753 -10.348 -12.718 1.00 70.38 139 ARG A N 1
ATOM 1091 C CA . ARG A 1 139 ? 2.197 -11.294 -11.698 1.00 70.38 139 ARG A CA 1
ATOM 1092 C C . ARG A 1 139 ? 1.122 -11.349 -10.615 1.00 70.38 139 ARG A C 1
ATOM 1094 O O . ARG A 1 139 ? 0.650 -10.287 -10.207 1.00 70.38 139 ARG A O 1
ATOM 1101 N N . PRO A 1 140 ? 0.754 -12.542 -10.114 1.00 60.88 140 PRO A N 1
ATOM 1102 C CA . PRO A 1 140 ? -0.127 -12.667 -8.959 1.00 60.88 140 PRO A CA 1
ATOM 1103 C C . PRO A 1 140 ? 0.655 -12.238 -7.710 1.00 60.88 140 PRO A C 1
ATOM 1105 O O . PRO A 1 140 ? 1.279 -13.042 -7.020 1.00 60.88 140 PRO A O 1
ATOM 1108 N N . THR A 1 141 ? 0.728 -10.932 -7.484 1.00 60.34 141 THR A N 1
ATOM 1109 C CA . THR A 1 141 ? 1.376 -10.324 -6.315 1.00 60.34 141 THR A CA 1
ATOM 1110 C C . THR A 1 141 ? 0.358 -9.928 -5.263 1.00 60.34 141 THR A C 1
ATOM 1112 O O . THR A 1 141 ? 0.718 -9.812 -4.096 1.00 60.34 141 THR A O 1
ATOM 1115 N N . PHE A 1 142 ? -0.900 -9.772 -5.672 1.00 55.28 142 PHE A N 1
ATOM 1116 C CA . PHE A 1 142 ? -2.035 -9.526 -4.805 1.00 55.28 142 PHE A CA 1
ATOM 1117 C C . PHE A 1 142 ? -3.279 -10.192 -5.406 1.00 55.28 142 PHE A C 1
ATOM 1119 O O . PHE A 1 142 ? -3.779 -9.758 -6.443 1.00 55.28 142 PHE A O 1
ATOM 1126 N N . ASP A 1 143 ? -3.758 -11.263 -4.772 1.00 55.22 143 ASP A N 1
ATOM 1127 C CA . ASP A 1 143 ? -4.969 -11.974 -5.179 1.00 55.22 143 ASP A CA 1
ATOM 1128 C C . ASP A 1 143 ? -5.984 -11.964 -4.032 1.00 55.22 143 ASP A C 1
ATOM 1130 O O . ASP A 1 143 ? -5.762 -12.548 -2.972 1.00 55.22 143 ASP A O 1
ATOM 1134 N N . THR A 1 144 ? -7.098 -11.260 -4.231 1.00 48.31 144 THR A N 1
ATOM 1135 C CA . THR A 1 144 ? -8.208 -11.223 -3.270 1.00 48.31 144 THR A CA 1
ATOM 1136 C C . THR A 1 144 ? -9.232 -12.324 -3.517 1.00 48.31 144 THR A C 1
ATOM 1138 O O . THR A 1 144 ? -10.139 -12.464 -2.702 1.00 48.31 144 THR A O 1
ATOM 1141 N N . SER A 1 145 ? -9.115 -13.113 -4.594 1.00 49.59 145 SER A N 1
ATOM 1142 C CA . SER A 1 145 ? -10.059 -14.202 -4.890 1.00 49.59 145 SER A CA 1
ATOM 1143 C C . SER A 1 145 ? -10.022 -15.326 -3.844 1.00 49.59 145 SER A C 1
ATOM 1145 O O . SER A 1 145 ? -10.990 -16.069 -3.713 1.00 49.59 145 SER A O 1
ATOM 1147 N N . ALA A 1 146 ? -8.952 -15.393 -3.040 1.00 45.06 146 ALA A N 1
ATOM 1148 C CA . ALA A 1 146 ? -8.788 -16.337 -1.935 1.00 45.06 146 ALA A CA 1
ATOM 1149 C C . ALA A 1 146 ? -8.885 -15.703 -0.529 1.00 45.06 146 ALA A C 1
ATOM 1151 O O . ALA A 1 146 ? -8.745 -16.413 0.466 1.00 45.06 146 ALA A O 1
ATOM 1152 N N . CYS A 1 147 ? -9.100 -14.386 -0.396 1.00 40.66 147 CYS A N 1
ATOM 1153 C CA . CYS A 1 147 ? -9.199 -13.767 0.928 1.00 40.66 147 CYS A CA 1
ATOM 1154 C C . CYS A 1 147 ? -10.629 -13.915 1.467 1.00 40.66 147 CYS A C 1
ATOM 1156 O O . CYS A 1 147 ? -11.587 -13.532 0.799 1.00 40.66 147 CYS A O 1
ATOM 1158 N N . CYS A 1 148 ? -10.765 -14.452 2.683 1.00 41.00 148 CYS A N 1
ATOM 1159 C CA . CYS A 1 148 ? -12.001 -14.805 3.398 1.00 41.00 148 CYS A CA 1
ATOM 1160 C C . CYS A 1 148 ? -12.962 -13.633 3.722 1.00 41.00 148 CYS A C 1
ATOM 1162 O O . CYS A 1 148 ? -13.675 -13.674 4.723 1.00 41.00 148 CYS A O 1
ATOM 1164 N N . ALA A 1 149 ? -13.019 -12.594 2.891 1.00 41.81 149 ALA A N 1
ATOM 1165 C CA . ALA A 1 149 ? -13.890 -11.434 3.024 1.00 41.81 149 ALA A CA 1
ATOM 1166 C C . ALA A 1 149 ? -14.962 -11.287 1.912 1.00 41.81 149 ALA A C 1
ATOM 1168 O O . ALA A 1 149 ? -15.329 -10.144 1.618 1.00 41.81 149 ALA A O 1
ATOM 1169 N N . PRO A 1 150 ? -15.536 -12.355 1.302 1.00 43.09 150 PRO A N 1
ATOM 1170 C CA . PRO A 1 150 ? -16.603 -12.166 0.312 1.00 43.09 150 PRO A CA 1
ATOM 1171 C C . PRO A 1 150 ? -17.859 -11.504 0.914 1.00 43.09 150 PRO A C 1
ATOM 1173 O O . PRO A 1 150 ? -18.698 -10.999 0.178 1.00 43.09 150 PRO A O 1
ATOM 1176 N N . ALA A 1 151 ? -17.971 -11.439 2.248 1.00 44.09 151 ALA A N 1
ATOM 1177 C CA . ALA A 1 151 ? -19.039 -10.725 2.945 1.00 44.09 151 ALA A CA 1
ATOM 1178 C C . ALA A 1 151 ? -18.833 -9.196 3.056 1.00 44.09 151 ALA A C 1
ATOM 1180 O O . ALA A 1 151 ? -19.797 -8.490 3.335 1.00 44.09 151 ALA A O 1
ATOM 1181 N N . PHE A 1 152 ? -17.615 -8.672 2.857 1.00 43.69 152 PHE A N 1
ATOM 1182 C CA . PHE A 1 152 ? -17.326 -7.233 3.007 1.00 43.69 152 PHE A CA 1
ATOM 1183 C C . PHE A 1 152 ? -17.289 -6.478 1.682 1.00 43.69 152 PHE A C 1
ATOM 1185 O O . PHE A 1 152 ? -17.634 -5.303 1.638 1.00 43.69 152 PHE A O 1
ATOM 1192 N N . PHE A 1 153 ? -16.926 -7.156 0.596 1.00 45.19 153 PHE A N 1
ATOM 1193 C CA . PHE A 1 153 ? -16.823 -6.548 -0.722 1.00 45.19 153 PHE A CA 1
ATOM 1194 C C . PHE A 1 153 ? -17.918 -7.117 -1.614 1.00 45.19 153 PHE A C 1
ATOM 1196 O O . PHE A 1 153 ? -17.737 -8.152 -2.254 1.00 45.19 153 PHE A O 1
ATOM 1203 N N . SER A 1 154 ? -19.070 -6.443 -1.673 1.00 42.06 154 SER A N 1
ATOM 1204 C CA . SER A 1 154 ? -20.120 -6.756 -2.645 1.00 42.06 154 SER A CA 1
ATOM 1205 C C . SER A 1 154 ? -19.657 -6.360 -4.051 1.00 42.06 154 SER A C 1
ATOM 1207 O O . SER A 1 154 ? -20.101 -5.364 -4.625 1.00 42.06 154 SER A O 1
ATOM 1209 N N . SER A 1 155 ? -18.719 -7.109 -4.618 1.00 42.66 155 SER A N 1
ATOM 1210 C CA . SER A 1 155 ? -18.355 -6.957 -6.017 1.00 42.66 155 SER A CA 1
ATOM 1211 C C . SER A 1 155 ? -19.272 -7.870 -6.828 1.00 42.66 155 SER A C 1
ATOM 1213 O O . SER A 1 155 ? -19.218 -9.095 -6.715 1.00 42.66 155 SER A O 1
ATOM 1215 N N . LYS A 1 156 ? -20.147 -7.257 -7.632 1.00 47.16 156 LYS A N 1
ATOM 1216 C CA . LYS A 1 156 ? -20.767 -7.902 -8.791 1.00 47.16 156 LYS A CA 1
ATOM 1217 C C . LYS A 1 156 ? -19.646 -8.247 -9.776 1.00 47.16 156 LYS A C 1
ATOM 1219 O O . LYS A 1 156 ? -19.397 -7.492 -10.712 1.00 47.16 156 LYS A O 1
ATOM 1224 N N . GLU A 1 157 ? -18.930 -9.342 -9.549 1.00 43.22 157 GLU A N 1
ATOM 1225 C CA . GLU A 1 157 ? -18.085 -9.910 -10.595 1.00 43.22 157 GLU A CA 1
ATOM 1226 C C . GLU A 1 157 ? -18.990 -10.581 -11.642 1.00 43.22 157 GLU A C 1
ATOM 1228 O O . GLU A 1 157 ? -19.894 -11.338 -11.279 1.00 43.22 157 GLU A O 1
ATOM 1233 N N . PRO A 1 158 ? -18.807 -10.303 -12.947 1.00 41.06 158 PRO A N 1
ATOM 1234 C CA . PRO A 1 158 ? -19.448 -11.096 -13.986 1.00 41.06 158 PRO A CA 1
ATOM 1235 C C . PRO A 1 158 ? -18.889 -12.526 -13.929 1.00 41.06 158 PRO A C 1
ATOM 1237 O O . PRO A 1 158 ? -17.700 -12.700 -13.644 1.00 41.06 158 PRO A O 1
ATOM 1240 N N . PRO A 1 159 ? -19.703 -13.556 -14.217 1.00 42.66 159 PRO A N 1
ATOM 1241 C CA . PRO A 1 159 ? -19.280 -14.940 -14.082 1.00 42.66 159 PRO A CA 1
ATOM 1242 C C . PRO A 1 159 ? -18.187 -15.230 -15.110 1.00 42.66 159 PRO A C 1
ATOM 1244 O O . PRO A 1 159 ? -18.456 -15.465 -16.288 1.00 42.66 159 PRO A O 1
ATOM 1247 N N . ARG A 1 160 ? -16.925 -15.233 -14.676 1.00 45.53 160 ARG A N 1
ATOM 1248 C CA . ARG A 1 160 ? -15.850 -15.864 -15.440 1.00 45.53 160 ARG A CA 1
ATOM 1249 C C . ARG A 1 160 ? -15.935 -17.358 -15.183 1.00 45.53 160 ARG A C 1
ATOM 1251 O O . ARG A 1 160 ? -15.202 -17.909 -14.371 1.00 45.53 160 ARG A O 1
ATOM 1258 N N . GLY A 1 161 ? -16.863 -17.999 -15.889 1.00 44.56 161 GLY A N 1
ATOM 1259 C CA . GLY A 1 161 ? -16.858 -19.440 -16.069 1.00 44.56 161 GLY A CA 1
ATOM 1260 C C . GLY A 1 161 ? -15.553 -19.848 -16.745 1.00 44.56 161 GLY A C 1
ATOM 1261 O O . GLY A 1 161 ? -15.401 -19.726 -17.956 1.00 44.56 161 GLY A O 1
ATOM 1262 N N . ARG A 1 162 ? -14.595 -20.319 -15.953 1.00 41.28 162 ARG A N 1
ATOM 1263 C CA . ARG A 1 162 ? -13.600 -21.281 -16.413 1.00 41.28 162 ARG A CA 1
ATOM 1264 C C . ARG A 1 162 ? -13.883 -22.565 -15.660 1.00 41.28 162 ARG A C 1
ATOM 1266 O O . ARG A 1 162 ? -13.441 -22.746 -14.532 1.00 41.28 162 ARG A O 1
ATOM 1273 N N . ILE A 1 163 ? -14.684 -23.411 -16.299 1.00 43.12 163 ILE A N 1
ATOM 1274 C CA . ILE A 1 163 ? -14.710 -24.840 -16.017 1.00 43.12 163 ILE A CA 1
ATOM 1275 C C . ILE A 1 163 ? -13.266 -25.303 -16.234 1.00 43.12 163 ILE A C 1
ATOM 1277 O O . ILE A 1 163 ? -12.756 -25.259 -17.353 1.00 43.12 163 ILE A O 1
ATOM 1281 N N . LEU A 1 164 ? -12.578 -25.620 -15.140 1.00 44.53 164 LEU A N 1
ATOM 1282 C CA . LEU A 1 164 ? -11.367 -26.424 -15.179 1.00 44.53 164 LEU A CA 1
ATOM 1283 C C . LEU A 1 164 ? -11.819 -27.828 -15.577 1.00 44.53 164 LEU A C 1
ATOM 1285 O O . LEU A 1 164 ? -12.320 -28.581 -14.748 1.00 44.53 164 LEU A O 1
ATOM 1289 N N . ASP A 1 165 ? -11.706 -28.119 -16.869 1.00 50.69 165 ASP A N 1
ATOM 1290 C CA . ASP A 1 165 ? -11.769 -29.474 -17.399 1.00 50.69 165 ASP A CA 1
ATOM 1291 C C . ASP A 1 165 ? -10.503 -30.200 -16.930 1.00 50.69 165 ASP A C 1
ATOM 1293 O O . ASP A 1 165 ? -9.414 -30.043 -17.487 1.00 50.69 165 ASP A O 1
ATOM 1297 N N . LEU A 1 166 ? -10.619 -30.889 -15.797 1.00 44.31 166 LEU A N 1
ATOM 1298 C CA . LEU A 1 166 ? -9.635 -31.871 -15.377 1.00 44.31 166 LEU A CA 1
ATOM 1299 C C . LEU A 1 166 ? -10.017 -33.156 -16.098 1.00 44.31 166 LEU A C 1
ATOM 1301 O O . LEU A 1 166 ? -10.899 -33.880 -15.638 1.00 44.31 166 LEU A O 1
ATOM 1305 N N . GLY A 1 167 ? -9.393 -33.340 -17.262 1.00 43.31 167 GLY A N 1
ATOM 1306 C CA . GLY A 1 167 ? -9.643 -34.443 -18.179 1.00 43.31 167 GLY A CA 1
ATOM 1307 C C . GLY A 1 167 ? -9.787 -35.792 -17.475 1.00 43.31 167 GLY A C 1
ATOM 1308 O O . GLY A 1 167 ? -9.081 -36.090 -16.511 1.00 43.31 167 GLY A O 1
ATOM 1309 N N . THR A 1 168 ? -10.742 -36.567 -17.984 1.00 43.16 168 THR A N 1
ATOM 1310 C CA . THR A 1 168 ? -11.024 -37.965 -17.632 1.00 43.16 168 THR A CA 1
ATOM 1311 C C . THR A 1 168 ? -9.845 -38.889 -17.875 1.00 43.16 168 THR A C 1
ATOM 1313 O O . THR A 1 168 ? -9.219 -38.738 -18.951 1.00 43.16 168 THR A O 1
#